Protein AF-A0A9E5WHN6-F1 (afdb_monomer_lite)

Radius of gyration: 14.6 Å; chains: 1; bounding box: 37×30×30 Å

Foldseek 3Di:
DPPDDDDDDDPDDDPVVVVVLVVCCVVVVDDSVVVVVVVVVVVVVVCVVVPDDDDPDPPVPPD

Sequence (63 aa):
MTNNLIRLSVRSVAEETVEKLNYLRSVTRLPMGALVEDAVAALWEQHVDEGFELPDFDYDNAA

pLDDT: mean 85.71, std 14.99, range [41.66, 97.62]

Secondary structure (DSSP, 8-state):
----------S---HHHHHHHHHHHHHH---HHHHHHHHHHHHHHHHHHTTPPPP---TT---

Structure (mmCIF, N/CA/C/O backbone):
data_AF-A0A9E5WHN6-F1
#
_entry.id   AF-A0A9E5WHN6-F1
#
loop_
_atom_site.group_PDB
_atom_site.id
_atom_site.type_symbol
_atom_site.label_atom_id
_atom_site.label_alt_id
_atom_site.label_comp_id
_atom_site.label_asym_id
_atom_site.label_entity_id
_atom_site.label_seq_id
_atom_site.pdbx_PDB_ins_code
_atom_site.Cartn_x
_atom_site.Cartn_y
_atom_site.Cartn_z
_atom_site.occupancy
_atom_site.B_iso_or_equiv
_atom_site.auth_seq_id
_atom_site.auth_comp_id
_atom_site.auth_asym_id
_atom_site.auth_atom_id
_atom_site.pdbx_PDB_model_num
ATOM 1 N N . MET A 1 1 ? 16.195 -16.730 7.111 1.00 41.66 1 MET A N 1
ATOM 2 C CA . MET A 1 1 ? 16.311 -15.314 6.718 1.00 41.66 1 MET A CA 1
ATOM 3 C C . MET A 1 1 ? 15.765 -14.491 7.865 1.00 41.66 1 MET A C 1
ATOM 5 O O . MET A 1 1 ? 14.622 -14.698 8.253 1.00 41.66 1 MET A O 1
ATOM 9 N N . THR A 1 2 ? 16.606 -13.690 8.508 1.00 45.88 2 THR A N 1
ATOM 10 C CA . THR A 1 2 ? 16.200 -12.827 9.620 1.00 45.88 2 THR A CA 1
ATOM 11 C C . THR A 1 2 ? 15.349 -11.706 9.034 1.00 45.88 2 THR A C 1
ATOM 13 O O . THR A 1 2 ? 15.843 -10.942 8.211 1.00 45.88 2 THR A O 1
ATOM 16 N N . ASN A 1 3 ? 14.065 -11.647 9.391 1.00 59.44 3 ASN A N 1
ATOM 17 C CA . ASN A 1 3 ? 13.152 -10.610 8.914 1.00 59.44 3 ASN A CA 1
ATOM 18 C C . ASN A 1 3 ? 13.467 -9.311 9.675 1.00 59.44 3 ASN A C 1
ATOM 20 O O . ASN A 1 3 ? 12.835 -8.999 10.685 1.00 59.44 3 ASN A O 1
ATOM 24 N N . ASN A 1 4 ? 14.538 -8.622 9.273 1.00 77.94 4 ASN A N 1
ATOM 25 C CA . ASN A 1 4 ? 14.960 -7.376 9.900 1.00 77.94 4 ASN A CA 1
ATOM 26 C C . ASN A 1 4 ? 13.950 -6.282 9.546 1.00 77.94 4 ASN A C 1
ATOM 28 O O . ASN A 1 4 ? 13.992 -5.701 8.466 1.00 77.94 4 ASN A O 1
ATOM 32 N N . LEU A 1 5 ? 13.021 -6.019 10.463 1.00 78.75 5 LEU A N 1
ATOM 33 C CA . LEU A 1 5 ? 12.056 -4.938 10.315 1.00 78.75 5 LEU A CA 1
ATOM 34 C C . LEU A 1 5 ? 12.741 -3.600 10.599 1.00 78.75 5 LEU A C 1
ATOM 36 O O . LEU A 1 5 ? 13.209 -3.353 11.713 1.00 78.75 5 LEU A O 1
ATOM 40 N N . ILE A 1 6 ? 12.756 -2.719 9.602 1.00 85.44 6 ILE A N 1
ATOM 41 C CA . ILE A 1 6 ? 13.230 -1.343 9.752 1.00 85.44 6 ILE A CA 1
ATOM 42 C C . ILE A 1 6 ? 12.045 -0.464 10.150 1.00 85.44 6 ILE A C 1
ATOM 44 O O . ILE A 1 6 ? 10.991 -0.471 9.512 1.00 85.44 6 ILE A O 1
ATOM 48 N N . ARG A 1 7 ? 12.203 0.324 11.218 1.00 87.56 7 ARG A N 1
ATOM 49 C CA . ARG A 1 7 ? 11.181 1.293 11.623 1.00 87.56 7 ARG A CA 1
ATOM 50 C C . ARG A 1 7 ? 11.290 2.548 10.762 1.00 87.56 7 ARG A C 1
ATOM 52 O O . ARG A 1 7 ? 12.240 3.310 10.904 1.00 87.56 7 ARG A O 1
ATOM 59 N N . LEU A 1 8 ? 10.271 2.802 9.948 1.00 85.00 8 LEU A N 1
ATOM 60 C CA . LEU A 1 8 ? 10.147 4.030 9.164 1.00 85.00 8 LEU A CA 1
ATOM 61 C C . LEU A 1 8 ? 9.259 5.054 9.884 1.00 85.00 8 LEU A C 1
ATOM 63 O O . LEU A 1 8 ? 8.218 4.711 10.448 1.00 85.00 8 LEU A O 1
ATOM 67 N N . SER A 1 9 ? 9.666 6.324 9.863 1.00 87.56 9 SER A N 1
ATOM 68 C CA . SER A 1 9 ? 8.831 7.463 10.251 1.00 87.56 9 SER A CA 1
ATOM 69 C C . SER A 1 9 ? 8.618 8.363 9.038 1.00 87.56 9 SER A C 1
ATOM 71 O O . SER A 1 9 ? 9.565 8.760 8.361 1.00 87.56 9 SER A O 1
ATOM 73 N N . VAL A 1 10 ? 7.35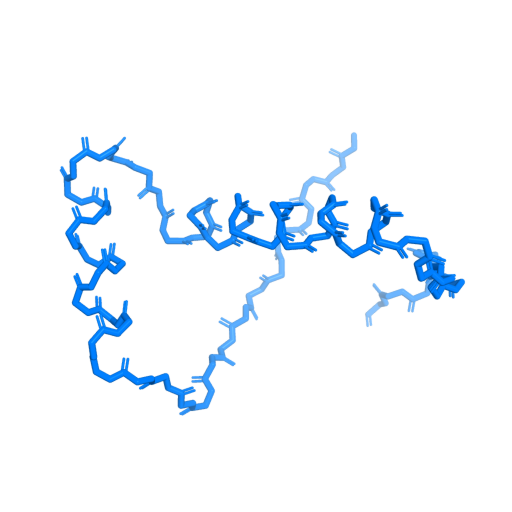9 8.677 8.738 1.00 85.50 10 VAL A N 1
ATOM 74 C CA . VAL A 1 10 ? 7.011 9.525 7.592 1.00 85.50 10 VAL A CA 1
ATOM 75 C C . VAL A 1 10 ? 6.815 10.956 8.077 1.00 85.50 10 VAL A C 1
ATOM 77 O O . VAL A 1 10 ? 6.095 11.189 9.046 1.00 85.50 10 VAL A O 1
ATOM 80 N N . ARG A 1 11 ? 7.464 11.921 7.411 1.00 89.31 11 ARG A N 1
ATOM 81 C CA . ARG A 1 11 ? 7.392 13.343 7.788 1.00 89.31 11 ARG A CA 1
ATOM 82 C C . ARG A 1 11 ? 5.990 13.920 7.589 1.00 89.31 11 ARG A C 1
ATOM 84 O O . ARG A 1 11 ? 5.505 14.646 8.449 1.00 89.31 11 ARG A O 1
ATOM 91 N N . SER A 1 12 ? 5.373 13.642 6.445 1.00 91.94 12 SER A N 1
ATOM 92 C CA . SER A 1 12 ? 4.075 14.197 6.063 1.00 91.94 12 SER A CA 1
ATOM 93 C C . SER A 1 12 ? 3.347 13.249 5.122 1.00 91.94 12 SER A C 1
ATOM 95 O O . SER A 1 12 ? 3.956 12.714 4.197 1.00 91.94 12 SER A O 1
ATOM 97 N N . VAL A 1 13 ? 2.046 13.086 5.339 1.00 92.50 13 VAL A N 1
ATOM 98 C CA . VAL A 1 13 ? 1.131 12.308 4.498 1.00 92.50 13 VAL A CA 1
ATOM 99 C C . VAL A 1 13 ? -0.151 13.124 4.352 1.00 92.50 13 VAL A C 1
ATOM 101 O O . VAL A 1 13 ? -0.534 13.822 5.291 1.00 92.50 13 VAL A O 1
ATOM 104 N N . ALA A 1 14 ? -0.794 13.066 3.185 1.00 96.38 14 ALA A N 1
ATOM 105 C CA . ALA A 1 14 ? -2.096 13.698 2.992 1.00 96.38 14 ALA A CA 1
ATOM 106 C C . ALA A 1 14 ? -3.132 13.117 3.970 1.00 96.38 14 ALA A C 1
ATOM 108 O O . ALA A 1 14 ? -3.157 11.907 4.199 1.00 96.38 14 ALA A O 1
ATOM 109 N N . GLU A 1 15 ? -3.998 13.971 4.518 1.00 96.56 15 GLU A N 1
ATOM 110 C CA . GLU A 1 15 ? -5.045 13.569 5.469 1.00 96.56 15 GLU A CA 1
ATOM 111 C C . GLU A 1 15 ? -5.938 12.461 4.894 1.00 96.56 15 GLU A C 1
ATOM 113 O O . GLU A 1 15 ? -6.101 11.413 5.514 1.00 96.56 15 GLU A O 1
ATOM 118 N N . GLU A 1 16 ? -6.384 12.624 3.648 1.00 97.62 16 GLU A N 1
ATOM 119 C CA . GLU A 1 16 ? -7.187 11.629 2.929 1.00 97.62 16 GLU A CA 1
ATOM 120 C C . GLU A 1 16 ? -6.499 10.251 2.853 1.00 97.62 16 GLU A C 1
ATOM 122 O O . GLU A 1 16 ? -7.137 9.206 2.989 1.00 97.62 16 GLU A O 1
ATOM 127 N N . THR A 1 17 ? -5.175 10.217 2.671 1.00 95.06 17 THR A N 1
ATOM 128 C CA . THR A 1 17 ? -4.415 8.959 2.655 1.00 95.06 17 THR A CA 1
ATOM 129 C C . THR A 1 17 ? -4.409 8.304 4.034 1.00 95.06 17 THR A C 1
ATOM 131 O O . THR A 1 17 ? -4.546 7.085 4.132 1.00 95.06 17 THR A O 1
ATOM 134 N N . VAL A 1 18 ? -4.295 9.090 5.108 1.00 94.44 18 VAL A N 1
ATOM 135 C CA . VAL A 1 18 ? -4.375 8.578 6.485 1.00 94.44 18 VAL A CA 1
ATOM 136 C C . VAL A 1 18 ? -5.760 7.989 6.765 1.00 94.44 18 VAL A C 1
ATOM 138 O O . VAL A 1 18 ? -5.860 6.906 7.345 1.00 94.44 18 VAL A O 1
ATOM 141 N N . GLU A 1 19 ? -6.826 8.651 6.319 1.00 96.88 19 GLU A N 1
ATOM 142 C CA . GLU A 1 19 ? -8.198 8.146 6.441 1.00 96.88 19 GLU A CA 1
ATOM 143 C C . GLU A 1 19 ? -8.383 6.817 5.699 1.00 96.88 19 GLU A C 1
ATOM 145 O O . GLU A 1 19 ? -8.861 5.841 6.286 1.00 96.88 19 GLU A O 1
ATOM 150 N N . LYS A 1 20 ? -7.928 6.742 4.442 1.00 96.25 20 LYS A N 1
ATOM 151 C CA . LYS A 1 20 ? -7.962 5.515 3.632 1.00 96.25 20 LYS A CA 1
ATOM 152 C C . LYS A 1 20 ? -7.187 4.374 4.292 1.00 96.25 20 LYS A C 1
ATOM 154 O O . LYS A 1 20 ? -7.705 3.263 4.383 1.00 96.25 20 LYS A O 1
ATOM 159 N N . LEU A 1 21 ? -5.986 4.640 4.808 1.00 94.06 21 LEU A N 1
ATOM 160 C CA . LEU A 1 21 ? -5.183 3.641 5.522 1.00 94.06 21 LEU A CA 1
ATOM 161 C C . LEU A 1 21 ? -5.895 3.128 6.779 1.00 94.06 21 LEU A C 1
ATOM 163 O O . LEU A 1 21 ? -5.948 1.920 7.011 1.00 94.06 21 LEU A O 1
ATOM 167 N N . ASN A 1 22 ? -6.484 4.023 7.577 1.00 95.00 22 ASN A N 1
ATOM 168 C CA . ASN A 1 22 ? -7.250 3.640 8.764 1.00 95.00 22 ASN A CA 1
ATOM 169 C C . ASN A 1 22 ? -8.466 2.778 8.413 1.00 95.00 22 ASN A C 1
ATOM 171 O O . ASN A 1 22 ? -8.707 1.766 9.078 1.00 95.00 22 ASN A O 1
ATOM 175 N N . TYR A 1 23 ? -9.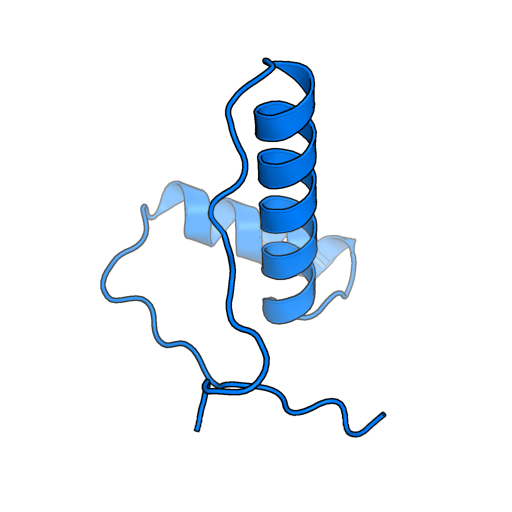192 3.140 7.354 1.00 96.69 23 TYR A N 1
ATOM 176 C CA . TYR A 1 23 ? -10.302 2.337 6.854 1.00 96.69 23 TYR A CA 1
ATOM 177 C C . TYR A 1 23 ? -9.834 0.941 6.427 1.00 96.69 23 TYR A C 1
ATOM 179 O O . TYR A 1 23 ? -10.364 -0.053 6.925 1.00 96.69 23 TYR A O 1
ATOM 187 N N . LEU A 1 24 ? -8.794 0.851 5.591 1.00 96.19 24 LEU A N 1
ATOM 188 C CA . LEU A 1 24 ? -8.237 -0.423 5.123 1.00 96.19 24 LEU A CA 1
ATOM 189 C C . LEU A 1 24 ? -7.807 -1.314 6.287 1.00 96.19 24 LEU A C 1
ATOM 191 O O . LEU A 1 24 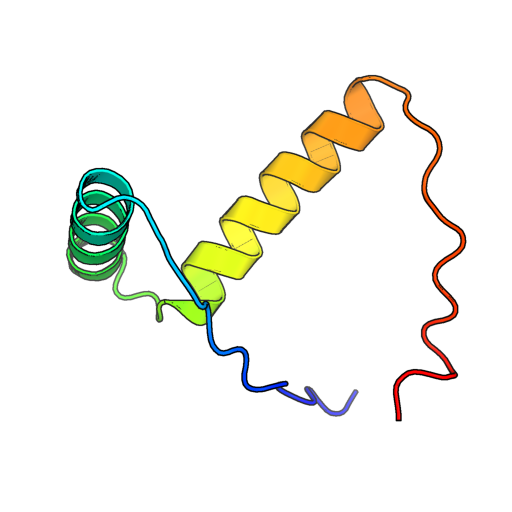? -8.215 -2.470 6.358 1.00 96.19 24 LEU A O 1
ATOM 195 N N . ARG A 1 25 ? -7.084 -0.763 7.264 1.00 95.62 25 ARG A N 1
ATOM 196 C CA . ARG A 1 25 ? -6.693 -1.493 8.477 1.00 95.62 25 ARG A CA 1
ATOM 197 C C . ARG A 1 25 ? -7.895 -2.055 9.235 1.00 95.62 25 ARG A C 1
ATOM 199 O O . ARG A 1 25 ? -7.812 -3.157 9.777 1.00 95.62 25 ARG A O 1
ATOM 206 N N . SER A 1 26 ? -9.001 -1.312 9.293 1.00 95.50 26 SER A N 1
ATOM 207 C CA . SER A 1 26 ? -10.209 -1.746 10.002 1.00 95.50 26 SER A CA 1
ATOM 208 C C . SER A 1 26 ? -10.894 -2.943 9.334 1.00 95.50 26 SER A C 1
ATOM 210 O O . SER A 1 26 ? -11.403 -3.817 10.037 1.00 95.50 26 SER A O 1
ATOM 212 N N . VAL A 1 27 ? -10.857 -3.022 7.999 1.00 97.38 27 VAL A N 1
ATOM 213 C CA . VAL A 1 27 ? -11.542 -4.076 7.234 1.00 97.38 27 VAL A CA 1
ATOM 214 C C . VAL A 1 27 ? -10.652 -5.289 6.954 1.00 97.38 27 VAL A C 1
ATOM 216 O O . VAL A 1 27 ? -11.152 -6.410 6.950 1.00 97.38 27 VAL A O 1
ATOM 219 N N . THR A 1 28 ? -9.339 -5.104 6.778 1.00 94.44 28 THR A N 1
ATOM 220 C CA . THR A 1 28 ? -8.396 -6.198 6.472 1.00 94.44 28 THR A CA 1
ATOM 221 C C . THR A 1 28 ? -7.749 -6.814 7.710 1.00 94.44 28 THR A C 1
ATOM 223 O O . THR A 1 28 ? -7.207 -7.913 7.632 1.00 94.44 28 THR A O 1
ATOM 226 N N . ARG A 1 29 ? -7.787 -6.125 8.863 1.00 92.31 29 ARG A N 1
ATOM 227 C CA . ARG A 1 29 ? -7.036 -6.472 10.089 1.00 92.31 29 ARG A CA 1
ATOM 228 C C . ARG A 1 29 ? -5.511 -6.537 9.902 1.00 92.31 29 ARG A C 1
ATOM 230 O O . ARG A 1 29 ? -4.816 -7.019 10.797 1.00 92.31 29 ARG A O 1
ATOM 237 N N . LEU A 1 30 ? -4.983 -6.036 8.786 1.00 93.69 30 LEU A N 1
ATOM 238 C CA . LEU A 1 30 ? -3.544 -5.967 8.541 1.00 93.69 30 LEU A CA 1
ATOM 239 C C . LEU A 1 30 ? -2.907 -4.801 9.316 1.00 93.69 30 LEU A C 1
ATOM 241 O O . LEU A 1 30 ? -3.543 -3.759 9.510 1.00 93.69 30 LEU A O 1
ATOM 245 N N . PRO A 1 31 ? -1.652 -4.937 9.780 1.00 92.44 31 PRO A N 1
ATOM 246 C CA . PRO A 1 31 ? -0.909 -3.809 10.330 1.00 92.44 31 PRO A CA 1
ATOM 247 C C . PRO A 1 31 ? -0.593 -2.783 9.231 1.00 92.44 31 PRO A C 1
ATOM 249 O O . PRO A 1 31 ? -0.481 -3.138 8.061 1.00 92.44 31 PRO A O 1
ATOM 252 N N . MET A 1 32 ? -0.373 -1.515 9.607 1.00 90.75 32 MET A N 1
ATOM 253 C CA . MET A 1 32 ? -0.036 -0.470 8.623 1.00 90.75 32 MET A CA 1
ATOM 254 C C . MET A 1 32 ? 1.215 -0.788 7.808 1.00 90.75 32 MET A C 1
ATOM 256 O O . MET A 1 32 ? 1.262 -0.430 6.642 1.00 90.75 32 MET A O 1
ATOM 260 N N . GLY A 1 33 ? 2.197 -1.476 8.403 1.00 91.25 33 GLY A N 1
ATOM 261 C CA . GLY A 1 33 ? 3.388 -1.924 7.679 1.00 91.25 33 GLY A CA 1
ATOM 262 C C . GLY A 1 33 ? 3.032 -2.802 6.481 1.00 91.25 33 GLY A C 1
ATOM 263 O O . GLY A 1 33 ? 3.440 -2.482 5.376 1.00 91.25 33 GLY A O 1
ATOM 264 N N . ALA A 1 34 ? 2.179 -3.812 6.677 1.00 92.62 34 ALA A N 1
ATOM 265 C CA . ALA A 1 34 ? 1.756 -4.711 5.602 1.00 92.62 34 ALA A CA 1
ATOM 266 C C . ALA A 1 34 ? 0.973 -3.975 4.503 1.00 92.62 34 ALA A C 1
ATOM 268 O O . ALA A 1 34 ? 1.223 -4.181 3.327 1.00 92.62 34 ALA A O 1
ATOM 269 N N . LEU A 1 35 ? 0.079 -3.049 4.875 1.00 94.56 35 LEU A N 1
ATOM 270 C CA . LEU A 1 35 ? -0.647 -2.241 3.886 1.00 94.56 35 LEU A CA 1
ATOM 271 C C . LEU A 1 35 ? 0.290 -1.367 3.039 1.00 94.56 35 LEU A C 1
ATOM 273 O O . LEU A 1 35 ? 0.034 -1.151 1.858 1.00 94.56 35 LEU A O 1
ATOM 277 N N . VAL A 1 36 ? 1.355 -0.839 3.647 1.00 92.69 36 VAL A N 1
ATOM 278 C CA . VAL A 1 36 ? 2.374 -0.058 2.937 1.00 92.69 36 VAL A CA 1
ATOM 279 C C . VAL A 1 36 ? 3.238 -0.963 2.062 1.00 92.69 36 VAL A C 1
ATOM 281 O O . VAL A 1 36 ? 3.512 -0.589 0.929 1.00 92.69 36 VAL A O 1
ATOM 284 N N . GLU A 1 37 ? 3.633 -2.141 2.546 1.00 93.38 37 GLU A N 1
ATOM 285 C CA . GLU A 1 37 ? 4.375 -3.138 1.764 1.00 93.38 37 GLU A CA 1
ATOM 286 C C . GLU A 1 37 ? 3.590 -3.567 0.519 1.00 93.38 37 GLU A C 1
ATOM 288 O O . GLU A 1 37 ? 4.134 -3.502 -0.581 1.00 93.38 37 GLU A O 1
ATOM 293 N N . ASP A 1 38 ? 2.303 -3.892 0.665 1.00 94.44 38 ASP A N 1
ATOM 294 C CA . ASP A 1 38 ? 1.425 -4.257 -0.453 1.00 94.44 38 ASP A CA 1
ATOM 295 C C . ASP A 1 38 ? 1.302 -3.109 -1.470 1.00 94.44 38 ASP A C 1
ATOM 297 O O . ASP A 1 38 ? 1.388 -3.320 -2.680 1.00 94.44 38 ASP A O 1
ATOM 301 N N . ALA A 1 39 ? 1.135 -1.870 -0.991 1.00 93.38 39 ALA A N 1
ATOM 302 C CA . ALA A 1 39 ? 1.052 -0.697 -1.859 1.00 93.38 39 ALA A CA 1
ATOM 303 C C . ALA A 1 39 ? 2.367 -0.436 -2.611 1.00 93.38 39 ALA A C 1
ATOM 305 O O . ALA A 1 39 ? 2.342 -0.098 -3.792 1.00 93.38 39 ALA A O 1
ATOM 306 N N . VAL A 1 40 ? 3.513 -0.599 -1.945 1.00 94.06 40 VAL A N 1
ATOM 307 C CA . VAL A 1 40 ? 4.835 -0.465 -2.570 1.00 94.06 40 VAL A CA 1
ATOM 308 C C . VAL A 1 40 ? 5.059 -1.573 -3.594 1.00 94.06 40 VAL A C 1
ATOM 310 O O . VAL A 1 40 ? 5.532 -1.271 -4.684 1.00 94.06 40 VAL A O 1
ATOM 313 N N . ALA A 1 41 ? 4.680 -2.818 -3.293 1.00 93.56 41 ALA A N 1
ATOM 314 C CA . ALA A 1 41 ? 4.786 -3.933 -4.230 1.00 93.56 41 ALA A CA 1
ATOM 315 C C . ALA A 1 41 ? 3.956 -3.689 -5.498 1.00 93.56 41 ALA A C 1
ATOM 317 O O . ALA A 1 41 ? 4.477 -3.826 -6.599 1.00 93.56 41 ALA A O 1
ATOM 318 N N . ALA A 1 42 ? 2.709 -3.229 -5.354 1.00 94.88 42 ALA A N 1
ATOM 319 C CA . ALA A 1 42 ? 1.856 -2.902 -6.496 1.00 94.88 42 ALA A CA 1
ATOM 320 C C . ALA A 1 42 ? 2.427 -1.755 -7.351 1.00 94.88 42 ALA A C 1
ATOM 322 O O . ALA A 1 42 ? 2.424 -1.830 -8.578 1.00 94.88 42 ALA A O 1
ATOM 323 N N . LEU A 1 43 ? 2.952 -0.702 -6.711 1.00 94.44 43 LEU A N 1
ATOM 324 C CA . LEU A 1 43 ? 3.621 0.395 -7.418 1.00 94.44 43 LEU A CA 1
ATOM 325 C C . LEU A 1 43 ? 4.898 -0.076 -8.126 1.00 94.44 43 LEU A C 1
ATOM 327 O O . LEU A 1 43 ? 5.212 0.405 -9.212 1.00 94.44 43 LEU A O 1
ATOM 331 N N . TRP A 1 44 ? 5.628 -1.008 -7.515 1.00 93.38 44 TRP A N 1
ATOM 332 C CA . TRP A 1 44 ? 6.844 -1.579 -8.077 1.00 93.38 44 TRP A CA 1
ATOM 333 C C . TRP A 1 44 ? 6.561 -2.439 -9.307 1.00 93.38 44 TRP A C 1
ATOM 335 O O . TRP A 1 44 ? 7.205 -2.255 -10.336 1.00 93.38 44 TRP A O 1
ATOM 345 N N . GLU A 1 45 ? 5.576 -3.336 -9.223 1.00 92.81 45 GLU A N 1
ATOM 346 C CA . GLU A 1 45 ? 5.126 -4.144 -10.361 1.00 92.81 45 GLU A CA 1
ATOM 347 C C . GLU A 1 45 ? 4.697 -3.251 -11.526 1.00 92.81 45 GLU A C 1
ATOM 349 O O . GLU A 1 45 ? 5.184 -3.430 -12.639 1.00 92.81 45 GLU A O 1
ATOM 354 N N . GLN A 1 46 ? 3.893 -2.216 -11.260 1.00 95.06 46 GLN A N 1
ATOM 355 C CA . GLN A 1 46 ? 3.495 -1.258 -12.291 1.00 95.06 46 GLN A CA 1
ATOM 356 C C . GLN A 1 46 ? 4.705 -0.561 -12.939 1.00 95.06 46 GLN A C 1
ATOM 358 O O . GLN A 1 46 ? 4.751 -0.407 -14.157 1.00 95.06 46 GLN A O 1
ATOM 363 N N . HIS A 1 47 ? 5.697 -0.148 -12.145 1.00 91.31 47 HIS A N 1
ATOM 364 C CA . HIS A 1 47 ? 6.907 0.494 -12.660 1.00 91.31 47 HIS A CA 1
ATOM 365 C C . HIS A 1 47 ? 7.710 -0.433 -13.589 1.00 91.31 47 HIS A C 1
ATOM 367 O O . HIS A 1 47 ? 8.191 -0.002 -14.637 1.00 91.31 47 HIS A O 1
ATOM 373 N N . VAL A 1 48 ? 7.823 -1.714 -13.231 1.00 92.75 48 VAL A N 1
ATOM 374 C CA . VAL A 1 48 ? 8.472 -2.733 -14.070 1.00 92.75 48 VAL A CA 1
ATOM 375 C C . VAL A 1 48 ? 7.676 -2.986 -15.349 1.00 92.75 48 VAL A C 1
ATOM 377 O O . VAL A 1 48 ? 8.266 -3.046 -16.428 1.00 92.75 48 VAL A O 1
ATOM 380 N N . ASP A 1 49 ? 6.351 -3.091 -15.250 1.00 93.06 49 ASP A N 1
ATOM 381 C CA . ASP A 1 49 ? 5.461 -3.336 -16.390 1.00 93.06 49 ASP A CA 1
ATOM 382 C C . ASP A 1 49 ? 5.479 -2.184 -17.406 1.00 93.06 49 ASP A C 1
ATOM 384 O O . ASP A 1 49 ? 5.359 -2.402 -18.613 1.00 93.06 49 ASP A O 1
ATOM 388 N N . GLU A 1 50 ? 5.686 -0.952 -16.937 1.00 94.56 50 GLU A N 1
ATOM 389 C CA . GLU A 1 50 ? 5.883 0.230 -17.783 1.00 94.56 50 GLU A CA 1
ATOM 390 C C . GLU A 1 50 ? 7.270 0.254 -18.468 1.00 94.56 50 GLU A C 1
ATOM 392 O O . GLU A 1 50 ? 7.520 1.093 -19.336 1.00 94.56 50 GLU A O 1
ATOM 397 N N . GLY A 1 51 ? 8.153 -0.698 -18.142 1.00 91.69 51 GLY A N 1
ATOM 398 C CA . GLY A 1 51 ? 9.453 -0.896 -18.785 1.00 91.69 51 GLY A CA 1
ATOM 399 C C . GLY A 1 51 ? 10.561 0.012 -18.258 1.00 91.69 51 GLY A C 1
ATOM 400 O O . GLY A 1 51 ? 11.572 0.193 -18.940 1.00 91.69 51 GLY A O 1
ATOM 401 N N . PHE A 1 52 ? 10.386 0.603 -17.075 1.00 89.75 52 PHE A N 1
ATOM 402 C CA . PHE A 1 52 ? 11.439 1.392 -16.448 1.00 89.75 52 PHE A CA 1
ATOM 403 C C . PHE A 1 52 ? 12.589 0.501 -15.965 1.00 89.75 52 PHE A C 1
ATOM 405 O O . PHE A 1 52 ? 12.387 -0.616 -15.485 1.00 89.75 52 PHE A O 1
ATOM 412 N N . GLU A 1 53 ? 13.816 1.005 -16.092 1.00 84.50 53 GLU A N 1
ATOM 413 C CA . GLU A 1 53 ? 15.001 0.308 -15.597 1.00 84.50 53 GLU A CA 1
ATOM 414 C C . GLU A 1 53 ? 14.980 0.242 -14.070 1.00 84.50 53 GLU A C 1
ATOM 416 O O . GLU A 1 53 ? 14.810 1.255 -13.387 1.00 84.50 53 GLU A O 1
ATOM 421 N N . LEU A 1 54 ? 15.189 -0.962 -13.534 1.00 78.31 54 LEU A N 1
ATOM 422 C CA . LEU A 1 54 ? 15.307 -1.136 -12.097 1.00 78.31 54 LEU A CA 1
ATOM 423 C C . LEU A 1 54 ? 16.669 -0.614 -11.622 1.00 78.31 54 LEU A C 1
ATOM 425 O O . LEU A 1 54 ? 17.691 -0.954 -12.222 1.00 78.31 54 LEU A O 1
ATOM 429 N N . PRO A 1 55 ? 16.710 0.181 -10.541 1.00 78.88 55 PRO A N 1
ATOM 430 C CA . PRO A 1 55 ? 17.965 0.554 -9.914 1.00 78.88 55 PRO A CA 1
ATOM 431 C C . PRO A 1 55 ? 18.707 -0.699 -9.437 1.00 78.88 55 PRO A C 1
ATOM 433 O O . PRO A 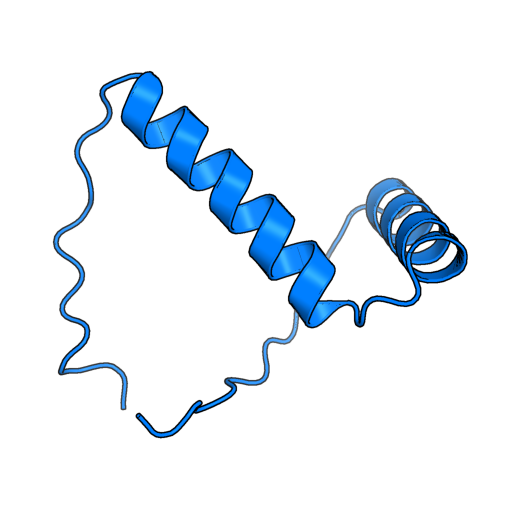1 55 ? 18.100 -1.651 -8.941 1.00 78.88 55 PRO A O 1
ATOM 436 N N . ASP A 1 56 ? 20.032 -0.676 -9.564 1.00 79.62 56 ASP A N 1
ATOM 437 C CA . ASP A 1 56 ? 20.902 -1.707 -9.005 1.00 79.62 56 ASP A CA 1
ATOM 438 C C . ASP A 1 56 ? 20.936 -1.542 -7.480 1.00 79.62 56 ASP A C 1
ATOM 440 O O . ASP A 1 56 ? 21.669 -0.714 -6.929 1.00 79.62 56 ASP A O 1
ATOM 444 N N . PHE A 1 57 ? 20.032 -2.236 -6.792 1.00 74.75 57 PHE A N 1
ATOM 445 C CA . PHE A 1 57 ? 19.991 -2.228 -5.339 1.00 74.75 57 PHE A CA 1
ATOM 446 C C . PHE A 1 57 ? 21.072 -3.159 -4.793 1.00 74.75 57 PHE A C 1
ATOM 448 O O . PHE A 1 57 ? 20.942 -4.383 -4.831 1.00 74.75 57 PHE A O 1
ATOM 455 N N . ASP A 1 58 ? 22.106 -2.567 -4.204 1.00 69.00 58 ASP A N 1
ATOM 456 C CA . ASP A 1 58 ? 23.064 -3.297 -3.381 1.00 69.00 58 ASP A CA 1
ATOM 457 C C . ASP A 1 58 ? 22.439 -3.611 -2.011 1.00 69.00 58 ASP A C 1
ATOM 459 O O . ASP A 1 58 ? 22.571 -2.865 -1.035 1.00 69.00 58 ASP A O 1
ATOM 463 N N . TYR A 1 59 ? 21.699 -4.719 -1.956 1.00 59.97 59 TYR A N 1
ATOM 464 C CA . TYR A 1 59 ? 21.067 -5.218 -0.734 1.00 59.97 59 TYR A CA 1
ATOM 465 C C . TYR A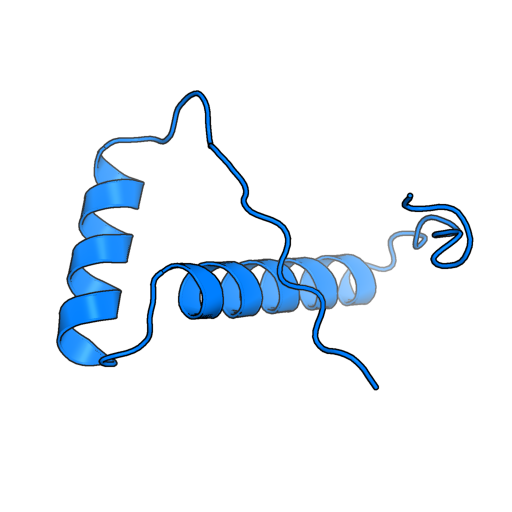 1 59 ? 22.073 -5.737 0.312 1.00 59.97 59 TYR A C 1
ATOM 467 O O . TYR A 1 59 ? 21.658 -6.031 1.435 1.00 59.97 59 TYR A O 1
ATOM 475 N N . ASP A 1 60 ? 23.372 -5.807 -0.009 1.00 59.38 60 ASP A N 1
ATOM 476 C CA . ASP A 1 60 ? 24.417 -6.287 0.902 1.00 59.38 60 ASP A CA 1
ATOM 477 C C . ASP A 1 60 ? 25.031 -5.163 1.771 1.00 59.38 60 ASP A C 1
ATOM 479 O O . ASP A 1 60 ? 25.719 -5.460 2.749 1.00 59.38 60 ASP A O 1
ATOM 483 N N . ASN A 1 61 ? 24.744 -3.879 1.491 1.00 46.34 61 ASN A N 1
ATOM 484 C CA . ASN A 1 61 ? 25.332 -2.722 2.198 1.00 46.34 61 ASN A CA 1
ATOM 485 C C . ASN A 1 61 ? 24.354 -1.851 3.018 1.00 46.34 61 ASN A C 1
ATOM 487 O O . ASN A 1 61 ? 24.745 -0.796 3.524 1.00 46.34 61 ASN A O 1
ATOM 491 N N . ALA A 1 62 ? 23.098 -2.262 3.210 1.00 47.19 62 ALA A N 1
ATOM 492 C CA . ALA A 1 62 ? 22.158 -1.537 4.074 1.00 47.19 62 ALA A CA 1
ATOM 493 C C . ALA A 1 62 ? 22.370 -1.897 5.563 1.00 47.19 62 ALA A C 1
ATOM 495 O O . ALA A 1 62 ? 21.611 -2.681 6.138 1.00 47.19 62 ALA A O 1
ATOM 496 N N . ALA A 1 63 ? 23.434 -1.349 6.161 1.00 42.12 63 ALA A N 1
ATOM 497 C CA . ALA A 1 63 ? 23.726 -1.396 7.600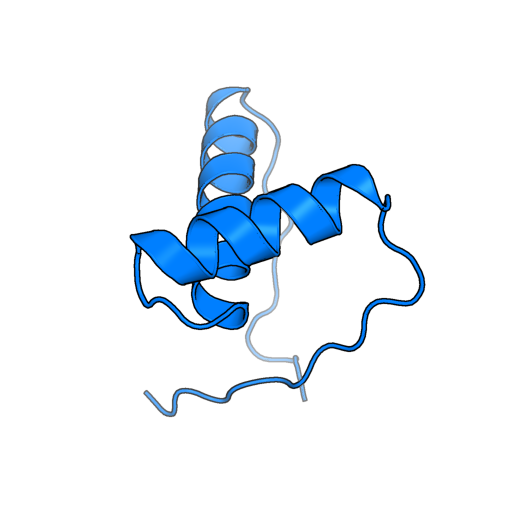 1.00 42.12 63 ALA A CA 1
ATOM 498 C C . ALA A 1 63 ? 23.129 -0.200 8.361 1.00 42.12 63 ALA A C 1
ATOM 500 O O . ALA A 1 63 ? 23.179 0.933 7.828 1.00 42.12 63 ALA A O 1
#